Protein AF-A0A7S1ZDY9-F1 (afdb_monomer_lite)

Organism: NCBI:txid49249

Sequence (178 aa):
RVEGLMGGHSGLNIHEGRANAVRLCAAATQRALEASKQSNIGDDANAAVLISISGGDKHNAIPREASAILSVTSSGAKNIIEESVQASAAAALEEFGLLEQNLSIQVKDAEASNNNVKPLDNTSTERLLSVLLALTHGPIKYSHALPNLVETSNNLASVSAPADSTSATILCSSRSSI

Secondary structure (DSSP, 8-state):
-EE----EETTTSGGGT---HHHHHHHHHHHHHHHHHHTT-SS-TTSEEEEEEEEE--TTEE---EEEEEEES-HHHHHHHHHHHHHHHHHHHHHHTTT-TT-EE---PPP---TTPPPPPHHHHHHHHHHHHHS--EEEEE-SSSTT-EEEEEEEEEEEE-TT-S--EEEEEEEE--

Structure (mmCIF, N/CA/C/O backbone):
data_AF-A0A7S1ZDY9-F1
#
_entry.id   AF-A0A7S1ZDY9-F1
#
loop_
_atom_site.group_PDB
_atom_site.id
_atom_site.type_symbol
_atom_site.label_atom_id
_atom_site.label_alt_id
_atom_site.label_comp_id
_atom_site.label_asym_id
_atom_site.label_entity_id
_atom_site.label_seq_id
_atom_site.pdbx_PDB_ins_code
_atom_site.Cartn_x
_atom_site.Cartn_y
_atom_site.Cartn_z
_atom_site.occupancy
_atom_site.B_iso_or_equiv
_atom_site.auth_seq_id
_atom_site.auth_comp_id
_atom_site.auth_asym_id
_atom_site.auth_atom_id
_atom_site.pdbx_PDB_model_num
ATOM 1 N N . ARG A 1 1 ? -6.268 -5.556 4.646 1.00 95.81 1 ARG A N 1
ATOM 2 C CA . ARG A 1 1 ? -5.125 -6.412 4.242 1.00 95.81 1 ARG A CA 1
ATOM 3 C C . ARG A 1 1 ? -5.018 -6.404 2.723 1.00 95.81 1 ARG A C 1
ATOM 5 O O . ARG A 1 1 ? -6.053 -6.469 2.072 1.00 95.81 1 ARG A O 1
ATOM 12 N N . VAL A 1 2 ? -3.802 -6.289 2.194 1.00 98.62 2 VAL A N 1
ATOM 13 C CA . VAL A 1 2 ? -3.444 -6.447 0.777 1.00 98.62 2 VAL A CA 1
ATOM 14 C C . VAL A 1 2 ? -2.645 -7.737 0.648 1.00 98.62 2 VAL A C 1
ATOM 16 O O . VAL A 1 2 ? -1.692 -7.935 1.403 1.00 98.62 2 VAL A O 1
ATOM 19 N N . GLU A 1 3 ? -3.027 -8.613 -0.273 1.00 98.12 3 GLU A N 1
ATOM 20 C CA . GLU A 1 3 ? -2.377 -9.907 -0.481 1.00 98.12 3 GLU A CA 1
ATOM 21 C C . GLU A 1 3 ? -2.472 -10.379 -1.937 1.00 98.12 3 GLU A C 1
ATOM 23 O O . GLU A 1 3 ? -3.172 -9.782 -2.755 1.00 98.12 3 GLU A O 1
ATOM 28 N N . GLY A 1 4 ? -1.734 -11.443 -2.260 1.00 97.69 4 GLY A N 1
ATOM 29 C CA . GLY A 1 4 ? -1.794 -12.096 -3.571 1.00 97.69 4 GLY A CA 1
ATOM 30 C C . GLY A 1 4 ? -0.993 -11.418 -4.687 1.00 97.69 4 GLY A C 1
ATOM 31 O O . GLY A 1 4 ? -0.993 -11.915 -5.810 1.00 97.69 4 GLY A O 1
ATOM 32 N N . LEU A 1 5 ? -0.242 -10.354 -4.391 1.00 98.38 5 LEU A N 1
ATOM 33 C CA . LEU A 1 5 ? 0.661 -9.752 -5.372 1.00 98.38 5 LEU A CA 1
ATOM 34 C C . LEU A 1 5 ? 1.814 -10.699 -5.750 1.00 98.38 5 LEU A C 1
ATOM 36 O O . LEU A 1 5 ? 2.306 -11.504 -4.940 1.00 98.38 5 LEU A O 1
ATOM 40 N N . MET A 1 6 ? 2.297 -10.558 -6.982 1.00 97.81 6 MET A N 1
ATOM 41 C CA . MET A 1 6 ? 3.403 -11.331 -7.547 1.00 97.81 6 MET A CA 1
ATOM 42 C C . MET A 1 6 ? 4.715 -11.108 -6.784 1.00 97.81 6 MET A C 1
ATOM 44 O O . MET A 1 6 ? 5.492 -12.047 -6.585 1.00 97.81 6 MET A O 1
ATOM 48 N N . GLY A 1 7 ? 4.975 -9.874 -6.340 1.00 97.12 7 GLY A N 1
ATOM 49 C CA . GLY A 1 7 ? 6.241 -9.483 -5.714 1.00 97.12 7 GLY A CA 1
ATOM 50 C C . GLY A 1 7 ? 7.401 -9.598 -6.689 1.00 97.12 7 GLY A C 1
ATOM 51 O O . GLY A 1 7 ? 7.256 -9.257 -7.851 1.00 97.12 7 GLY A O 1
ATOM 52 N N . GLY A 1 8 ? 8.556 -10.096 -6.253 1.00 96.94 8 GLY A N 1
ATOM 53 C CA . GLY A 1 8 ? 9.711 -10.349 -7.127 1.00 96.94 8 GLY A CA 1
ATOM 54 C C . GLY A 1 8 ? 10.999 -9.724 -6.612 1.00 96.94 8 GLY A C 1
ATOM 55 O O . GLY A 1 8 ? 11.019 -9.087 -5.561 1.00 96.94 8 GLY A O 1
ATOM 56 N N . HIS A 1 9 ? 12.092 -9.920 -7.345 1.00 96.50 9 HIS A N 1
ATOM 57 C CA . HIS A 1 9 ? 13.385 -9.340 -7.009 1.00 96.50 9 HIS A CA 1
ATOM 58 C C . HIS A 1 9 ? 13.452 -7.887 -7.488 1.00 96.50 9 HIS A C 1
ATOM 60 O O . HIS A 1 9 ? 13.374 -7.617 -8.686 1.00 96.50 9 HIS A O 1
ATOM 66 N N . SER A 1 10 ? 13.681 -6.947 -6.572 1.00 93.06 10 SER A N 1
ATOM 67 C CA . SER A 1 10 ? 13.632 -5.504 -6.846 1.00 93.06 10 SER A CA 1
ATOM 68 C C . SER A 1 10 ? 14.723 -4.979 -7.784 1.00 93.06 10 SER A C 1
ATOM 70 O O . SER A 1 10 ? 14.673 -3.828 -8.187 1.00 93.06 10 SER A O 1
ATOM 72 N N . GLY A 1 11 ? 15.724 -5.787 -8.134 1.00 91.50 11 GLY A N 1
ATOM 73 C CA . GLY A 1 11 ? 16.670 -5.449 -9.202 1.00 91.50 11 GLY A CA 1
ATOM 74 C C . GLY A 1 11 ? 16.286 -6.009 -10.568 1.00 91.50 11 GLY A C 1
ATOM 75 O O . GLY A 1 11 ? 16.577 -5.391 -11.580 1.00 91.50 11 GLY A O 1
ATOM 76 N N . LEU A 1 12 ? 15.653 -7.187 -10.596 1.00 92.81 12 LEU A N 1
ATOM 77 C CA . LEU A 1 12 ? 15.377 -7.893 -11.851 1.00 92.81 12 LEU A CA 1
ATOM 78 C C . LEU A 1 12 ? 13.987 -7.550 -12.369 1.00 92.81 12 LEU A C 1
ATOM 80 O O . LEU A 1 12 ? 13.835 -7.323 -13.555 1.00 92.81 12 LEU A O 1
ATOM 84 N N . ASN A 1 13 ? 12.994 -7.460 -11.486 1.00 96.56 13 ASN A N 1
ATOM 85 C CA . ASN A 1 13 ? 11.584 -7.351 -11.857 1.00 96.56 13 ASN A CA 1
ATOM 86 C C . ASN A 1 13 ? 11.019 -5.928 -11.701 1.00 96.56 13 ASN A C 1
ATOM 88 O O . ASN A 1 13 ? 9.837 -5.711 -11.937 1.00 96.56 13 ASN A O 1
ATOM 92 N N . ILE A 1 14 ? 11.829 -4.942 -11.294 1.00 96.19 14 ILE A N 1
ATOM 93 C CA . ILE A 1 14 ? 11.338 -3.582 -10.991 1.00 96.19 14 ILE A CA 1
ATOM 94 C C . ILE A 1 14 ? 10.791 -2.846 -12.217 1.00 96.19 14 ILE A C 1
ATOM 96 O O . ILE A 1 14 ? 9.955 -1.963 -12.081 1.00 96.19 14 ILE A O 1
ATOM 100 N N . HIS A 1 15 ? 11.247 -3.221 -13.410 1.00 95.62 15 HIS A N 1
ATOM 101 C CA . HIS A 1 15 ? 10.801 -2.655 -14.680 1.00 95.62 15 HIS A CA 1
ATOM 102 C C . HIS A 1 15 ? 9.451 -3.212 -15.154 1.00 95.62 15 HIS A C 1
ATOM 104 O O . HIS A 1 15 ? 8.866 -2.669 -16.081 1.00 95.62 15 HIS A O 1
ATOM 110 N N . GLU A 1 16 ? 8.946 -4.279 -14.529 1.00 96.38 16 GLU A N 1
ATOM 111 C CA . GLU A 1 16 ? 7.759 -5.004 -14.997 1.00 96.38 16 GLU A CA 1
ATOM 112 C C . GLU A 1 16 ? 6.433 -4.344 -14.590 1.00 96.38 16 GLU A C 1
ATOM 114 O O . GLU A 1 16 ? 5.373 -4.859 -14.921 1.00 96.38 16 GLU A O 1
ATOM 119 N N . GLY A 1 17 ? 6.471 -3.228 -13.853 1.00 94.38 17 GLY A N 1
ATOM 120 C CA . GLY A 1 17 ? 5.256 -2.515 -13.438 1.00 94.38 17 GLY A CA 1
ATOM 121 C C . GLY A 1 17 ? 4.412 -3.265 -12.401 1.00 94.38 17 GLY A C 1
ATOM 122 O O . GLY A 1 17 ? 3.223 -2.989 -12.271 1.00 94.38 17 GLY A O 1
ATOM 123 N N . ARG A 1 18 ? 5.015 -4.210 -11.666 1.00 97.44 18 ARG A N 1
ATOM 124 C CA . ARG A 1 18 ? 4.354 -4.948 -10.579 1.00 97.44 18 ARG A CA 1
ATOM 125 C C . ARG A 1 18 ? 3.905 -4.001 -9.469 1.00 97.44 18 A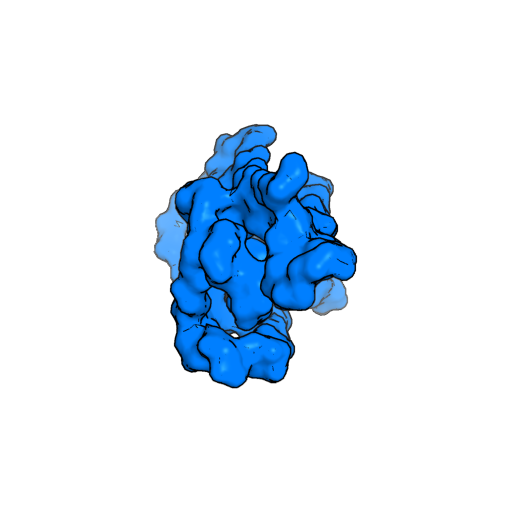RG A C 1
ATOM 127 O O . ARG A 1 18 ? 4.593 -3.025 -9.157 1.00 97.44 18 ARG A O 1
ATOM 134 N N . ALA A 1 19 ? 2.773 -4.308 -8.849 1.00 98.06 19 ALA A N 1
ATOM 135 C CA . ALA A 1 19 ? 2.242 -3.494 -7.771 1.00 98.06 19 ALA A CA 1
ATOM 136 C C . ALA A 1 19 ? 3.050 -3.679 -6.476 1.00 98.06 19 ALA A C 1
ATOM 138 O O . ALA A 1 19 ? 3.749 -4.672 -6.263 1.00 98.06 19 ALA A O 1
ATOM 139 N N . ASN A 1 20 ? 2.920 -2.712 -5.569 1.00 98.56 20 ASN A N 1
ATOM 140 C CA . ASN A 1 20 ? 3.604 -2.716 -4.281 1.00 98.56 20 ASN A CA 1
ATOM 141 C C . ASN A 1 20 ? 2.587 -2.791 -3.137 1.00 98.56 20 ASN A C 1
ATOM 143 O O . ASN A 1 20 ? 1.817 -1.848 -2.933 1.00 98.56 20 ASN A O 1
ATOM 147 N N . ALA A 1 21 ? 2.618 -3.879 -2.356 1.00 98.62 21 ALA A N 1
ATOM 148 C CA . ALA A 1 21 ? 1.646 -4.094 -1.283 1.00 98.62 21 ALA A CA 1
ATOM 149 C C . ALA A 1 21 ? 1.646 -2.971 -0.240 1.00 98.62 21 ALA A C 1
ATOM 151 O O . ALA A 1 21 ? 0.581 -2.572 0.226 1.00 98.62 21 ALA A O 1
ATOM 152 N N . VAL A 1 22 ? 2.823 -2.442 0.114 1.00 98.69 22 VAL A N 1
ATOM 153 C CA . VAL A 1 22 ? 2.951 -1.379 1.120 1.00 98.69 22 VAL A CA 1
ATOM 154 C C . VAL A 1 22 ? 2.263 -0.105 0.637 1.00 98.69 22 VAL A C 1
ATOM 156 O O . VAL A 1 22 ? 1.478 0.476 1.386 1.00 98.69 22 VAL A O 1
ATOM 159 N N . ARG A 1 23 ? 2.485 0.301 -0.623 1.00 98.44 23 ARG A N 1
ATOM 160 C CA . ARG A 1 23 ? 1.832 1.494 -1.193 1.00 98.44 23 ARG A CA 1
ATOM 161 C C . ARG A 1 23 ? 0.320 1.319 -1.306 1.00 98.44 23 ARG A C 1
ATOM 163 O O . ARG A 1 23 ? -0.413 2.208 -0.882 1.00 98.44 23 ARG A O 1
ATOM 170 N N . LEU A 1 24 ? -0.146 0.176 -1.818 1.00 98.62 24 LEU A N 1
ATOM 171 C CA . LEU A 1 24 ? -1.583 -0.109 -1.924 1.00 98.62 24 LEU A CA 1
ATOM 172 C C . LEU A 1 24 ? -2.259 -0.126 -0.547 1.00 98.62 24 LEU A C 1
ATOM 174 O O . LEU A 1 24 ? -3.335 0.445 -0.379 1.00 98.62 24 LEU A O 1
ATOM 178 N N . CYS A 1 25 ? -1.612 -0.726 0.457 1.00 98.75 25 CYS A N 1
ATOM 179 C CA . CYS A 1 25 ? -2.142 -0.777 1.815 1.00 98.75 25 CYS A CA 1
ATOM 180 C C . CYS A 1 25 ? -2.185 0.614 2.452 1.00 98.75 25 CYS A C 1
ATOM 182 O O . CYS A 1 25 ? -3.201 0.968 3.047 1.00 98.75 25 CYS A O 1
ATOM 184 N N . ALA A 1 26 ? -1.130 1.421 2.302 1.00 98.62 26 ALA A N 1
ATOM 185 C CA . ALA A 1 26 ? -1.109 2.796 2.797 1.00 98.62 26 ALA A CA 1
ATOM 186 C C . ALA A 1 26 ? -2.209 3.650 2.143 1.00 98.62 26 ALA A C 1
ATOM 188 O O . ALA A 1 26 ? -2.931 4.351 2.848 1.00 98.62 26 ALA A O 1
ATOM 189 N N . ALA A 1 27 ? -2.398 3.528 0.825 1.00 98.50 27 ALA A N 1
ATOM 190 C CA . ALA A 1 27 ? -3.414 4.272 0.081 1.00 98.50 27 ALA A CA 1
ATOM 191 C C . ALA A 1 27 ? -4.838 3.886 0.506 1.00 98.50 27 ALA A C 1
ATOM 193 O O . ALA A 1 27 ? -5.659 4.757 0.784 1.00 98.50 27 ALA A O 1
ATOM 194 N N . ALA A 1 28 ? -5.129 2.584 0.600 1.00 98.56 28 ALA A N 1
ATOM 195 C CA . ALA A 1 28 ? -6.430 2.101 1.061 1.00 98.56 28 ALA A CA 1
ATOM 196 C C . ALA A 1 28 ? -6.710 2.518 2.516 1.00 98.56 28 ALA A C 1
ATOM 198 O O . ALA A 1 28 ? -7.827 2.915 2.838 1.00 98.56 28 ALA A O 1
ATOM 199 N N . THR A 1 29 ? -5.688 2.482 3.379 1.00 98.31 29 THR A N 1
ATOM 200 C CA . THR A 1 29 ? -5.797 2.901 4.787 1.00 98.31 29 THR A CA 1
ATOM 201 C C . THR A 1 29 ? -6.075 4.396 4.903 1.00 98.31 29 THR A C 1
ATOM 203 O O . THR A 1 29 ? -6.973 4.786 5.643 1.00 98.31 29 THR A O 1
ATOM 206 N N . GLN A 1 30 ? -5.349 5.232 4.154 1.00 98.06 30 GLN A N 1
ATOM 207 C CA . GLN A 1 30 ? -5.571 6.676 4.149 1.00 98.06 30 GLN A CA 1
ATOM 208 C C . GLN A 1 30 ? -7.004 7.011 3.725 1.00 98.06 30 GLN A C 1
ATOM 210 O O . GLN A 1 30 ? -7.702 7.703 4.463 1.00 98.06 30 GLN A O 1
ATOM 215 N N . ARG A 1 31 ? -7.472 6.457 2.597 1.00 97.50 31 ARG A N 1
ATOM 216 C CA . ARG A 1 31 ? -8.838 6.696 2.103 1.00 97.50 31 ARG A CA 1
ATOM 217 C C . ARG A 1 31 ? -9.904 6.232 3.091 1.00 97.50 31 ARG A C 1
ATOM 219 O O . ARG A 1 31 ? -10.870 6.950 3.312 1.00 97.50 31 ARG A O 1
ATOM 226 N N . ALA A 1 32 ? -9.711 5.075 3.726 1.00 96.25 32 ALA A N 1
ATOM 227 C CA . ALA A 1 32 ? -10.646 4.564 4.726 1.00 96.25 32 ALA A CA 1
ATOM 228 C C . ALA A 1 32 ? -10.753 5.484 5.955 1.00 96.25 32 ALA A C 1
ATOM 230 O O . ALA A 1 32 ? -11.857 5.756 6.427 1.00 96.25 32 ALA A O 1
ATOM 231 N N . LEU A 1 33 ? -9.623 5.999 6.453 1.00 94.69 33 LEU A N 1
ATOM 232 C CA . LEU A 1 33 ? -9.611 6.948 7.570 1.00 94.69 33 LEU A CA 1
ATOM 233 C C . LEU A 1 33 ? -10.237 8.293 7.180 1.00 94.69 33 LEU A C 1
ATOM 235 O O . LEU A 1 33 ? -10.989 8.867 7.964 1.00 94.69 33 LEU A O 1
ATOM 239 N N . GLU A 1 34 ? -9.967 8.790 5.973 1.00 93.88 34 GLU A N 1
ATOM 240 C CA . GLU A 1 34 ? -10.577 10.019 5.450 1.00 93.88 34 GLU A CA 1
ATOM 241 C C . GLU A 1 34 ? -12.095 9.878 5.281 1.00 93.88 34 GLU A C 1
ATOM 243 O O . GLU A 1 34 ? -12.838 10.745 5.741 1.00 93.88 34 GLU A O 1
ATOM 248 N N . ALA A 1 35 ? -12.567 8.768 4.707 1.00 93.00 35 ALA A N 1
ATOM 249 C CA . ALA A 1 35 ? -13.991 8.476 4.557 1.00 93.00 35 ALA A CA 1
ATOM 250 C C . ALA A 1 35 ? -14.694 8.384 5.920 1.00 93.00 35 ALA A C 1
ATOM 252 O O . ALA A 1 35 ? -15.751 8.986 6.122 1.00 93.00 35 ALA A O 1
ATOM 253 N N . SER A 1 36 ? -14.073 7.704 6.892 1.00 90.62 36 SER A N 1
ATOM 254 C CA . SER A 1 36 ? -14.594 7.638 8.260 1.00 90.62 36 SER A CA 1
ATOM 255 C C . SER A 1 36 ? -14.696 9.031 8.890 1.00 90.62 36 SER A C 1
ATOM 257 O O . SER A 1 36 ? -15.739 9.347 9.461 1.00 90.62 36 SER A O 1
ATOM 259 N N . LYS A 1 37 ? -13.666 9.881 8.755 1.00 88.31 37 LYS A N 1
ATOM 260 C CA . LYS A 1 37 ? -13.668 11.261 9.2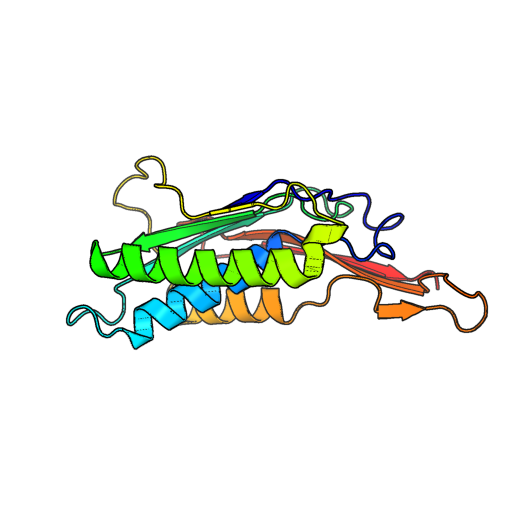77 1.00 88.31 37 LYS A CA 1
ATOM 261 C C . LYS A 1 37 ? -14.767 12.125 8.644 1.00 88.31 37 LYS A C 1
ATOM 263 O O . LYS A 1 37 ? -15.407 12.898 9.344 1.00 88.31 37 LYS A O 1
ATOM 268 N N . GLN A 1 38 ? -15.000 12.001 7.336 1.00 86.12 38 GLN A N 1
ATOM 269 C CA . GLN A 1 38 ? -15.993 12.809 6.608 1.00 86.12 38 GLN A CA 1
ATOM 270 C C . GLN A 1 38 ? -17.443 12.432 6.926 1.00 86.12 38 GLN A C 1
ATOM 272 O O . GLN A 1 38 ? -18.343 13.257 6.782 1.00 86.12 38 GLN A O 1
ATOM 277 N N . SER A 1 39 ? -17.676 11.190 7.346 1.00 80.38 39 SER A N 1
ATOM 278 C CA . SER A 1 39 ? -19.022 10.663 7.565 1.00 80.38 39 SER A CA 1
ATOM 279 C C . SER A 1 39 ? -19.755 11.233 8.785 1.00 80.38 39 SER A C 1
ATOM 281 O O . SER A 1 39 ? -20.970 11.072 8.875 1.00 80.38 39 SER A O 1
ATOM 283 N N . ASN A 1 40 ? -19.044 11.888 9.716 1.00 68.38 40 ASN A N 1
ATOM 284 C CA . ASN A 1 40 ? -19.588 12.408 10.981 1.00 68.38 40 ASN A CA 1
ATOM 285 C C . ASN A 1 40 ? -20.458 11.386 11.753 1.00 68.38 40 ASN A C 1
ATOM 287 O O . ASN A 1 40 ? -21.416 11.764 12.431 1.00 68.38 40 ASN A O 1
ATOM 291 N N . ILE A 1 41 ? -20.178 10.081 11.627 1.00 65.38 41 ILE A N 1
ATOM 29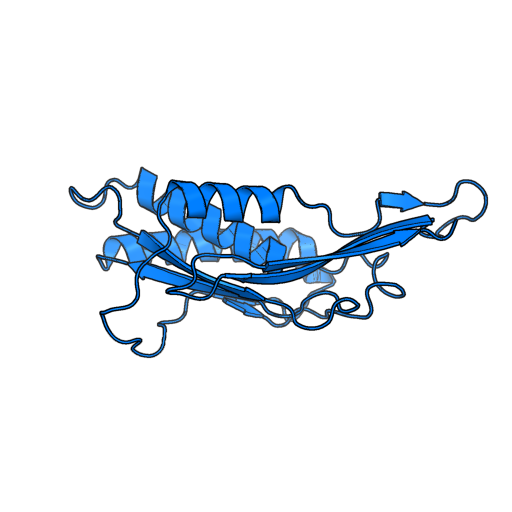2 C CA . ILE A 1 41 ? -20.922 9.047 12.356 1.00 65.38 41 ILE A CA 1
ATOM 293 C C . ILE A 1 41 ? -20.471 9.044 13.821 1.00 65.38 41 ILE A C 1
ATOM 295 O O . ILE A 1 41 ? -19.434 8.483 14.168 1.00 65.38 41 ILE A O 1
ATOM 299 N N . GLY A 1 42 ? -21.307 9.647 14.668 1.00 54.00 42 GLY A N 1
ATOM 300 C CA . GLY A 1 42 ? -21.078 9.823 16.103 1.00 54.00 42 GLY A CA 1
ATOM 301 C C . GLY A 1 42 ? -20.330 11.119 16.426 1.00 54.00 42 GLY A C 1
ATOM 302 O O . GLY A 1 42 ? -19.628 11.670 15.585 1.00 54.00 42 GLY A O 1
ATOM 303 N N . ASP A 1 43 ? -20.448 11.592 17.668 1.00 55.34 43 ASP A N 1
ATOM 304 C CA . ASP A 1 43 ? -19.731 12.776 18.183 1.00 55.34 43 ASP A CA 1
ATOM 305 C C . ASP A 1 43 ? -18.199 12.575 18.282 1.00 55.34 43 ASP A C 1
ATOM 307 O O . ASP A 1 43 ? -17.481 13.413 18.830 1.00 55.34 43 ASP A O 1
ATOM 311 N N . ASP A 1 44 ? -17.680 11.449 17.785 1.00 61.12 44 ASP A N 1
ATOM 312 C CA . ASP A 1 44 ? -16.297 11.029 17.942 1.00 61.12 44 ASP A CA 1
ATOM 313 C C . ASP A 1 44 ? -15.518 11.230 16.637 1.00 61.12 44 ASP A C 1
ATOM 315 O O . ASP A 1 44 ? -15.584 10.430 15.701 1.00 61.12 44 ASP A O 1
ATOM 319 N N . ALA A 1 45 ? -14.719 12.298 16.594 1.00 61.81 45 ALA A N 1
ATOM 320 C CA . ALA A 1 45 ? -13.787 12.587 15.503 1.00 61.81 45 ALA A CA 1
ATOM 321 C C . ALA A 1 45 ? -12.755 11.460 15.252 1.00 61.81 45 ALA A C 1
ATOM 323 O O . ALA A 1 45 ? -12.010 11.520 14.272 1.00 61.81 45 ALA A O 1
ATOM 324 N N . ASN A 1 46 ? -12.707 10.439 16.117 1.00 72.50 46 ASN A N 1
ATOM 325 C CA . ASN A 1 46 ? -11.813 9.287 16.047 1.00 72.50 46 ASN A CA 1
ATOM 326 C C . ASN A 1 46 ? -12.571 7.955 15.893 1.00 72.50 46 ASN A C 1
ATOM 328 O O . ASN A 1 46 ? -12.132 6.929 16.411 1.00 72.50 46 ASN A O 1
ATOM 332 N N . ALA A 1 47 ? -13.686 7.947 15.152 1.00 86.44 47 ALA A N 1
ATOM 333 C CA . ALA A 1 47 ? -14.465 6.733 14.884 1.00 86.44 47 ALA A CA 1
ATOM 334 C C . ALA A 1 47 ? -13.650 5.570 14.274 1.00 86.44 47 ALA A C 1
ATOM 336 O O . ALA A 1 47 ? -14.035 4.405 14.413 1.00 86.44 47 ALA A O 1
ATOM 337 N N . ALA A 1 48 ? -12.512 5.879 13.643 1.00 90.88 48 ALA A N 1
ATOM 338 C CA . ALA A 1 48 ? -11.498 4.913 13.255 1.00 90.88 48 ALA A CA 1
ATOM 339 C C . ALA A 1 48 ? -10.082 5.465 13.467 1.00 90.88 48 ALA A C 1
ATOM 341 O O . ALA A 1 48 ? -9.790 6.602 13.090 1.00 90.88 48 ALA A O 1
ATOM 342 N N . VAL A 1 49 ? -9.188 4.648 14.027 1.00 92.69 49 VAL A N 1
ATOM 343 C CA . VAL A 1 49 ? -7.787 5.018 14.296 1.00 92.69 49 VAL A CA 1
ATOM 344 C C . VAL A 1 49 ? -6.824 3.907 13.894 1.00 92.69 49 VAL A C 1
ATOM 346 O O . VAL A 1 49 ? -7.137 2.721 14.017 1.00 92.69 49 VAL A O 1
ATOM 349 N N . LEU A 1 50 ? -5.635 4.286 13.419 1.00 94.50 50 LEU A N 1
ATOM 350 C CA . LEU A 1 50 ? -4.592 3.341 13.022 1.00 94.50 50 LEU A CA 1
ATOM 351 C C . LEU A 1 50 ? -3.893 2.762 14.257 1.00 94.50 50 LEU A C 1
ATOM 353 O O . LEU A 1 50 ? -3.312 3.491 15.055 1.00 94.50 50 LEU A O 1
ATOM 357 N N . ILE A 1 51 ? -3.919 1.439 14.388 1.00 94.19 51 ILE A N 1
ATOM 358 C CA . ILE A 1 51 ? -3.219 0.697 15.443 1.00 94.19 51 ILE A CA 1
ATOM 359 C C . ILE A 1 51 ? -1.814 0.309 14.991 1.00 94.19 51 ILE A C 1
ATOM 361 O O . ILE A 1 51 ? -0.851 0.456 15.736 1.00 94.19 51 ILE A O 1
ATOM 365 N N . SER A 1 52 ? -1.692 -0.208 13.771 1.00 95.25 52 SER A N 1
ATOM 366 C CA . SER A 1 52 ? -0.410 -0.628 13.214 1.00 95.25 52 SER A CA 1
ATOM 367 C C . SER A 1 52 ? -0.477 -0.736 11.698 1.00 95.25 52 SER A C 1
ATOM 369 O O . SER A 1 52 ? -1.551 -0.912 11.120 1.00 95.25 52 SER A O 1
ATOM 371 N N . ILE A 1 53 ? 0.682 -0.657 11.049 1.00 97.44 53 ILE A N 1
ATOM 372 C CA . ILE A 1 53 ? 0.839 -1.003 9.636 1.00 97.44 53 ILE A CA 1
ATOM 373 C C . ILE A 1 53 ? 2.148 -1.759 9.436 1.00 97.44 53 ILE A C 1
ATOM 375 O O . ILE A 1 53 ? 3.204 -1.372 9.939 1.00 97.44 53 ILE A O 1
ATOM 379 N N . SER A 1 54 ? 2.078 -2.860 8.704 1.00 97.56 54 SER A N 1
ATOM 380 C CA . SER A 1 54 ? 3.224 -3.698 8.380 1.00 97.56 54 SER A CA 1
ATOM 381 C C . SER A 1 54 ? 3.091 -4.257 6.972 1.00 97.56 54 SER A C 1
ATOM 383 O O . SER A 1 54 ? 1.990 -4.431 6.451 1.00 97.56 54 SER A O 1
ATOM 385 N N . GLY A 1 55 ? 4.211 -4.529 6.320 1.00 97.88 55 GLY A N 1
ATOM 386 C CA . GLY A 1 55 ? 4.203 -5.139 4.998 1.00 97.88 55 GLY A CA 1
ATOM 387 C C . GLY A 1 55 ? 5.598 -5.255 4.427 1.00 97.88 55 GLY A C 1
ATOM 388 O O . GLY A 1 55 ? 6.473 -4.458 4.761 1.00 97.88 55 GLY A O 1
ATOM 389 N N . GLY A 1 56 ? 5.792 -6.243 3.560 1.00 96.12 56 GLY A N 1
ATOM 390 C CA . GLY A 1 56 ? 7.122 -6.614 3.086 1.00 96.12 56 GLY A CA 1
ATOM 391 C C . GLY A 1 56 ? 8.003 -7.257 4.160 1.00 96.12 56 GLY A C 1
ATOM 392 O O . GLY A 1 56 ? 7.601 -7.433 5.306 1.00 96.12 56 GLY A O 1
ATOM 393 N N . ASP A 1 57 ? 9.212 -7.641 3.759 1.00 86.00 57 ASP A N 1
ATOM 394 C CA . ASP A 1 57 ? 10.171 -8.339 4.627 1.00 86.00 57 ASP A CA 1
ATOM 395 C C . ASP A 1 57 ? 11.601 -8.006 4.179 1.00 86.00 57 ASP A C 1
ATOM 397 O O . ASP A 1 57 ? 12.305 -7.200 4.789 1.00 86.00 57 ASP A O 1
ATOM 401 N N . LYS A 1 58 ? 12.005 -8.545 3.024 1.00 88.25 58 LYS A N 1
ATOM 402 C CA . LYS A 1 58 ? 13.377 -8.436 2.518 1.00 88.25 58 LYS A CA 1
ATOM 403 C C . LYS A 1 58 ? 13.615 -7.131 1.763 1.00 88.25 58 LYS A C 1
ATOM 405 O O . LYS A 1 58 ? 12.854 -6.780 0.867 1.00 88.25 58 LYS A O 1
ATOM 410 N N . HIS A 1 59 ? 14.759 -6.495 2.023 1.00 89.62 59 HIS A N 1
ATOM 411 C CA . HIS A 1 59 ? 15.194 -5.253 1.365 1.00 89.62 59 HIS A CA 1
ATOM 412 C C . HIS A 1 59 ? 15.159 -5.305 -0.179 1.00 89.62 59 HIS A C 1
ATOM 414 O O . HIS A 1 59 ? 14.875 -4.306 -0.839 1.00 89.62 59 HIS A O 1
ATOM 420 N N . ASN A 1 60 ? 15.439 -6.470 -0.769 1.00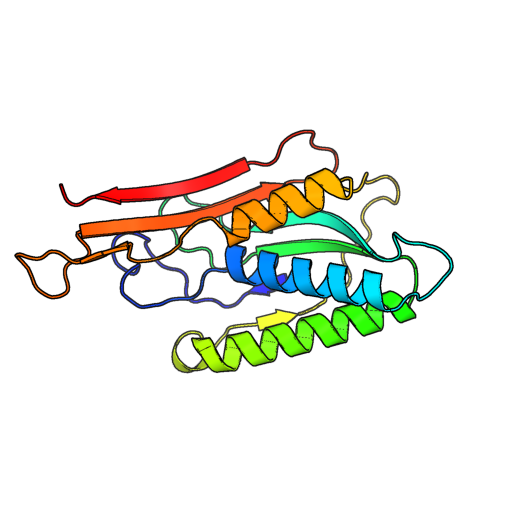 91.06 60 ASN A N 1
ATOM 421 C CA . ASN A 1 60 ? 15.510 -6.680 -2.214 1.00 91.06 60 ASN A CA 1
ATOM 422 C C . ASN A 1 60 ? 14.270 -7.368 -2.809 1.00 91.06 60 ASN A C 1
ATOM 424 O O . ASN A 1 60 ? 14.325 -7.831 -3.950 1.00 91.06 60 ASN A O 1
ATOM 428 N N . ALA A 1 61 ? 13.176 -7.465 -2.055 1.00 96.88 61 ALA A N 1
ATOM 429 C CA . ALA A 1 61 ? 11.917 -8.010 -2.540 1.00 96.88 61 ALA A CA 1
ATOM 430 C C . ALA A 1 61 ? 10.894 -6.889 -2.757 1.00 96.88 61 ALA A C 1
ATOM 432 O O . ALA A 1 61 ? 10.760 -5.989 -1.928 1.00 96.88 61 ALA A O 1
ATOM 433 N N . ILE A 1 62 ? 10.160 -6.957 -3.866 1.00 98.25 62 ILE A N 1
ATOM 434 C CA . ILE A 1 62 ? 8.936 -6.173 -4.048 1.00 98.25 62 ILE A CA 1
ATOM 435 C C . ILE A 1 62 ? 7.872 -6.802 -3.130 1.00 98.25 62 ILE A C 1
ATOM 437 O O . ILE A 1 62 ? 7.652 -8.019 -3.215 1.00 98.25 62 ILE A O 1
ATOM 441 N N . PRO A 1 63 ? 7.257 -6.034 -2.215 1.00 98.31 63 PRO A N 1
ATOM 442 C CA . PRO A 1 63 ? 6.399 -6.582 -1.175 1.00 98.31 63 PRO A CA 1
ATOM 443 C C . PRO A 1 63 ? 5.097 -7.137 -1.753 1.00 98.31 63 PRO A C 1
ATOM 445 O O . PRO A 1 63 ? 4.391 -6.461 -2.501 1.00 98.31 63 PRO A O 1
ATOM 448 N N . ARG A 1 64 ? 4.784 -8.375 -1.355 1.00 98.31 64 ARG A N 1
ATOM 449 C CA . ARG A 1 64 ? 3.613 -9.136 -1.821 1.00 98.31 64 ARG A CA 1
ATOM 450 C C . ARG A 1 64 ? 2.370 -8.948 -0.965 1.00 98.31 64 ARG A C 1
ATOM 452 O O . ARG A 1 64 ? 1.247 -9.095 -1.437 1.00 98.31 64 ARG A O 1
ATOM 459 N N . GLU A 1 65 ? 2.595 -8.666 0.309 1.00 98.50 65 GLU A N 1
ATOM 460 C CA . GLU A 1 65 ? 1.559 -8.567 1.322 1.00 98.50 65 GLU A CA 1
ATOM 461 C C . GLU A 1 65 ? 1.839 -7.379 2.236 1.00 98.50 65 GLU A C 1
ATOM 463 O O . GLU A 1 65 ? 2.997 -7.034 2.508 1.00 98.50 65 GLU A O 1
ATOM 468 N N . ALA A 1 66 ? 0.758 -6.761 2.698 1.00 98.44 66 ALA A N 1
ATOM 469 C CA . ALA A 1 66 ? 0.769 -5.713 3.702 1.00 98.44 66 ALA A CA 1
ATOM 470 C C . ALA A 1 66 ? -0.573 -5.678 4.445 1.00 98.44 66 ALA A C 1
ATOM 472 O O . ALA A 1 66 ? -1.628 -6.038 3.915 1.00 98.44 66 ALA A O 1
ATOM 473 N N . SER A 1 67 ? -0.557 -5.223 5.686 1.00 97.81 67 SER A N 1
ATOM 474 C CA . SER A 1 67 ? -1.736 -5.091 6.530 1.00 97.81 67 SER A CA 1
ATOM 475 C C . SER A 1 67 ? -1.658 -3.830 7.370 1.00 97.81 67 SER A C 1
ATOM 477 O O . SER A 1 67 ? -0.616 -3.530 7.945 1.00 97.81 67 SER A O 1
ATOM 479 N N . ALA A 1 68 ? -2.789 -3.145 7.486 1.00 97.25 68 ALA A N 1
ATOM 480 C CA . ALA A 1 68 ? -3.032 -2.143 8.507 1.00 97.25 68 ALA A CA 1
ATOM 481 C C . ALA A 1 68 ? -4.128 -2.659 9.444 1.00 97.25 68 ALA A C 1
ATOM 483 O O . ALA A 1 68 ? -5.091 -3.276 8.976 1.00 97.25 68 ALA A O 1
ATOM 484 N N . ILE A 1 69 ? -3.964 -2.424 10.743 1.00 95.38 69 ILE A N 1
ATOM 485 C CA . ILE A 1 69 ? -4.962 -2.724 11.771 1.00 95.38 69 ILE A CA 1
ATOM 486 C C . ILE A 1 69 ? -5.586 -1.404 12.199 1.00 95.38 69 ILE A C 1
ATOM 488 O O . ILE A 1 69 ? -4.869 -0.468 12.551 1.00 95.38 69 ILE A O 1
ATOM 492 N N . LEU A 1 70 ? -6.914 -1.339 12.175 1.00 93.69 70 LEU A N 1
ATOM 493 C CA . LEU A 1 70 ? -7.683 -0.183 12.619 1.00 93.69 70 LEU A CA 1
ATOM 494 C C . LEU A 1 70 ? -8.510 -0.565 13.846 1.00 93.69 70 LEU A C 1
ATOM 496 O O . LEU A 1 70 ? -9.102 -1.643 13.872 1.00 93.69 70 LEU A O 1
ATOM 500 N N . SER A 1 71 ? -8.574 0.325 14.832 1.00 91.50 71 SER A N 1
ATOM 501 C CA . SER A 1 71 ? -9.629 0.285 15.846 1.00 91.50 71 SER A CA 1
ATOM 502 C C . SER A 1 71 ? -10.807 1.100 15.335 1.00 91.50 71 SER A C 1
ATOM 504 O O . SER A 1 71 ? -10.602 2.175 14.770 1.00 91.50 71 SER A O 1
ATOM 506 N N . VAL A 1 72 ? -12.018 0.570 15.494 1.00 90.44 72 VAL A N 1
ATOM 507 C CA . VAL A 1 72 ? -13.252 1.139 14.944 1.00 90.44 72 VAL A CA 1
ATOM 508 C C . VAL A 1 72 ? -14.320 1.135 16.033 1.00 90.44 72 VAL A C 1
ATOM 510 O O . VAL A 1 72 ? -14.537 0.111 16.678 1.00 90.44 72 VAL A O 1
ATOM 513 N N . THR A 1 73 ? -14.982 2.270 16.258 1.00 88.00 73 THR A N 1
ATOM 514 C CA . THR A 1 73 ? -15.869 2.463 17.422 1.00 88.00 73 THR A CA 1
ATOM 515 C C . THR A 1 73 ? -17.322 2.051 17.181 1.00 88.00 73 THR A C 1
ATOM 517 O O . THR A 1 73 ? -18.075 1.865 18.137 1.00 88.00 73 THR A O 1
ATOM 520 N N . SER A 1 74 ? -17.745 1.895 15.921 1.00 86.25 74 SER A N 1
ATOM 521 C CA . SER A 1 74 ? -19.130 1.564 15.568 1.00 86.25 74 SER A CA 1
ATOM 522 C C . SER A 1 74 ? -19.243 0.708 14.305 1.00 86.25 74 SER A C 1
ATOM 524 O O . SER A 1 74 ? -18.368 0.716 13.437 1.00 86.25 74 SER A O 1
ATOM 526 N N . SER A 1 75 ? -20.368 0.001 14.165 1.00 87.44 75 SER A N 1
ATOM 527 C CA . SER A 1 75 ? -20.704 -0.729 12.935 1.00 87.44 75 SER A CA 1
ATOM 528 C C . SER A 1 75 ? -20.875 0.200 11.728 1.00 87.44 75 SER A C 1
ATOM 530 O O . SER A 1 75 ? -20.520 -0.180 10.618 1.00 87.44 75 SER A O 1
ATOM 532 N N . GLY A 1 76 ? -21.355 1.432 11.935 1.00 89.44 76 GLY A N 1
ATOM 533 C CA . GLY A 1 76 ? -21.462 2.436 10.873 1.00 89.44 76 GLY A CA 1
ATOM 534 C C . GLY A 1 76 ? -20.096 2.825 10.304 1.00 89.44 76 GLY A C 1
ATOM 535 O O . GLY A 1 76 ? -19.908 2.803 9.090 1.00 89.44 76 GLY A O 1
ATOM 536 N N . ALA A 1 77 ? -19.118 3.090 11.177 1.00 90.56 77 ALA A N 1
ATOM 537 C CA . ALA A 1 77 ? -17.744 3.357 10.757 1.00 90.56 77 ALA A CA 1
ATOM 538 C C . ALA A 1 77 ? -17.113 2.143 10.050 1.00 90.56 77 ALA A C 1
ATOM 540 O O . ALA A 1 77 ? -16.444 2.310 9.030 1.00 90.56 77 ALA A O 1
ATOM 541 N N . LYS A 1 78 ? -17.381 0.917 10.529 1.00 92.19 78 LYS A N 1
ATOM 542 C CA . LYS A 1 78 ? -16.927 -0.316 9.862 1.00 92.19 78 LYS A CA 1
ATOM 543 C C . LYS A 1 78 ? -17.465 -0.420 8.430 1.00 92.19 78 LYS A C 1
ATOM 545 O O . LYS A 1 78 ? -16.674 -0.660 7.523 1.00 92.19 78 LYS A O 1
ATOM 550 N N . ASN A 1 79 ? -18.757 -0.174 8.213 1.00 94.06 79 ASN A N 1
ATOM 551 C CA . ASN A 1 79 ? -19.363 -0.244 6.878 1.00 94.06 79 ASN A CA 1
ATOM 552 C C . ASN A 1 79 ? -18.728 0.760 5.900 1.00 94.06 79 ASN A C 1
ATOM 554 O O . ASN A 1 79 ? -18.393 0.396 4.778 1.00 94.06 79 ASN A O 1
ATOM 558 N N . ILE A 1 80 ? -18.482 2.001 6.334 1.00 94.25 80 ILE A N 1
ATOM 559 C CA . ILE A 1 80 ? -17.820 3.018 5.495 1.00 94.25 80 ILE A CA 1
ATOM 560 C C . ILE A 1 80 ? -16.397 2.601 5.126 1.00 94.25 80 ILE A C 1
ATOM 562 O O . ILE A 1 80 ? -15.957 2.786 3.990 1.00 94.25 80 ILE A O 1
ATOM 566 N N . ILE A 1 81 ? -15.659 2.043 6.088 1.00 95.25 81 ILE A N 1
ATOM 567 C CA . ILE A 1 81 ? -14.312 1.526 5.841 1.00 95.25 81 ILE A CA 1
ATOM 568 C C . ILE A 1 81 ? -14.370 0.400 4.808 1.00 95.25 81 ILE A C 1
ATOM 570 O O . ILE A 1 81 ? -13.566 0.396 3.878 1.00 95.25 81 ILE A O 1
ATOM 574 N N . GLU A 1 82 ? -15.314 -0.532 4.941 1.00 96.88 82 GLU A N 1
ATOM 575 C CA . GLU A 1 82 ? -15.507 -1.624 3.984 1.00 96.88 82 GLU A CA 1
ATOM 576 C C . GLU A 1 82 ? -15.814 -1.102 2.575 1.00 96.88 82 GLU A C 1
ATOM 578 O O . GLU A 1 82 ? -15.152 -1.523 1.626 1.00 96.88 82 GLU A O 1
ATOM 583 N N . GLU A 1 83 ? -16.719 -0.132 2.434 1.00 97.50 83 GLU A N 1
ATOM 584 C CA . GLU A 1 83 ? -17.037 0.511 1.152 1.00 97.50 83 GLU A CA 1
ATOM 585 C C . GLU A 1 83 ? -15.817 1.226 0.543 1.00 97.50 83 GLU A C 1
ATOM 587 O O . GLU A 1 83 ? -15.480 1.021 -0.627 1.00 97.50 83 GLU A O 1
ATOM 592 N N . SER A 1 84 ? -15.085 2.011 1.340 1.00 97.94 84 SER A N 1
ATOM 593 C CA . SER A 1 84 ? -13.865 2.704 0.897 1.00 97.94 84 SER A CA 1
ATOM 594 C C . SER A 1 84 ? -12.768 1.725 0.460 1.00 97.94 84 SER A C 1
ATOM 596 O O . SER A 1 84 ? -12.028 1.968 -0.504 1.00 97.94 84 SER A O 1
ATOM 598 N N . VAL A 1 85 ? -12.632 0.604 1.169 1.00 98.25 85 VAL A N 1
ATOM 599 C CA . VAL A 1 85 ? -11.663 -0.442 0.834 1.00 98.25 85 VAL A CA 1
ATOM 600 C C . VAL A 1 85 ? -12.084 -1.188 -0.431 1.00 98.25 85 VAL A C 1
ATOM 602 O O . VAL A 1 85 ? -11.224 -1.439 -1.274 1.00 98.25 85 VAL A O 1
ATOM 605 N N . GLN A 1 86 ? -13.375 -1.471 -0.627 1.00 98.50 86 GLN A N 1
ATOM 606 C CA . GLN A 1 86 ? -13.892 -2.052 -1.872 1.00 98.50 86 GLN A CA 1
ATOM 607 C C . GLN A 1 86 ? -13.639 -1.141 -3.078 1.00 98.50 86 GLN A C 1
ATOM 609 O O . GLN A 1 86 ? -13.168 -1.615 -4.111 1.00 98.50 86 GLN A O 1
ATOM 614 N N . ALA A 1 87 ? -13.863 0.169 -2.941 1.00 98.50 87 ALA A N 1
ATOM 615 C CA . ALA A 1 87 ? -13.549 1.133 -3.995 1.00 98.50 87 ALA A CA 1
ATOM 616 C C . ALA A 1 87 ? -12.041 1.163 -4.312 1.00 98.50 87 ALA A C 1
ATOM 618 O O . ALA A 1 87 ? -11.642 1.183 -5.476 1.00 98.50 87 ALA A O 1
ATOM 619 N N . SER A 1 88 ? -11.190 1.092 -3.281 1.00 98.44 88 SER A N 1
ATOM 620 C CA . SER A 1 88 ? -9.734 0.998 -3.458 1.00 98.44 88 SER A CA 1
ATOM 621 C C . SER A 1 88 ? -9.311 -0.311 -4.135 1.00 98.44 88 SER A C 1
ATOM 623 O O . SER A 1 88 ? -8.392 -0.301 -4.950 1.00 98.44 88 SER A O 1
ATOM 625 N N . ALA A 1 89 ? -9.978 -1.425 -3.822 1.00 98.50 89 ALA A N 1
ATOM 626 C CA . ALA A 1 89 ? -9.754 -2.715 -4.466 1.00 98.50 89 ALA A CA 1
ATOM 627 C C . ALA A 1 89 ? -10.118 -2.667 -5.955 1.00 98.50 89 ALA A C 1
ATOM 629 O O . ALA A 1 89 ? -9.327 -3.105 -6.785 1.00 98.50 89 ALA A O 1
ATOM 630 N N . ALA A 1 90 ? -11.274 -2.088 -6.294 1.00 98.56 90 ALA A N 1
ATOM 631 C CA . ALA A 1 90 ? -11.719 -1.933 -7.675 1.00 98.56 90 ALA A CA 1
ATOM 632 C C . ALA A 1 90 ? -10.737 -1.085 -8.497 1.00 98.56 90 ALA A C 1
ATOM 634 O O . ALA A 1 90 ? -10.307 -1.522 -9.560 1.00 98.56 90 ALA A O 1
ATOM 635 N N . ALA A 1 91 ? -10.308 0.067 -7.969 1.00 98.50 91 ALA A N 1
ATOM 636 C CA . ALA A 1 91 ? -9.326 0.923 -8.635 1.00 98.50 91 ALA A CA 1
ATOM 637 C C . ALA A 1 91 ? -7.972 0.216 -8.833 1.00 98.50 91 ALA A C 1
ATOM 639 O O . ALA A 1 91 ? -7.365 0.306 -9.897 1.00 98.50 91 ALA A O 1
ATOM 640 N N . ALA A 1 92 ? -7.502 -0.533 -7.830 1.00 98.31 92 ALA A N 1
ATOM 641 C CA . ALA A 1 92 ? -6.250 -1.276 -7.943 1.00 98.31 92 ALA A CA 1
ATOM 642 C C . ALA A 1 92 ? -6.344 -2.441 -8.947 1.00 98.31 92 ALA A C 1
ATOM 644 O O . ALA A 1 92 ? -5.367 -2.736 -9.631 1.00 98.31 92 ALA A O 1
ATOM 645 N N . LEU A 1 93 ? -7.503 -3.095 -9.063 1.00 98.31 93 LEU A N 1
ATOM 646 C CA . LEU A 1 93 ? -7.749 -4.127 -10.075 1.00 98.31 93 LEU A CA 1
ATOM 647 C C . LEU A 1 93 ? -7.876 -3.540 -11.485 1.00 98.31 93 LEU A C 1
ATOM 649 O O . LEU A 1 93 ? -7.417 -4.166 -12.435 1.00 98.31 93 LEU A O 1
ATOM 653 N N . GLU A 1 94 ? -8.453 -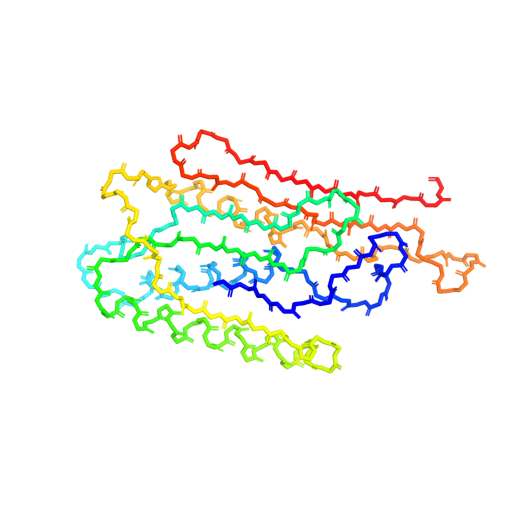2.349 -11.632 1.00 98.25 94 GLU A N 1
ATOM 654 C CA . GLU A 1 94 ? -8.483 -1.636 -12.912 1.00 98.25 94 GLU A CA 1
ATOM 655 C C . GLU A 1 94 ? -7.063 -1.298 -13.392 1.00 98.25 94 GLU A C 1
ATOM 657 O O . GLU A 1 94 ? -6.736 -1.522 -14.556 1.00 98.25 94 GLU A O 1
ATOM 662 N N . GLU A 1 95 ? -6.201 -0.825 -12.489 1.00 97.75 95 GLU A N 1
ATOM 663 C CA . GLU A 1 95 ? -4.826 -0.439 -12.818 1.00 97.75 95 GLU A CA 1
ATOM 664 C C . GLU A 1 95 ? -3.895 -1.648 -13.016 1.00 97.75 95 GLU A C 1
ATOM 666 O O . GLU A 1 95 ? -3.149 -1.710 -13.994 1.00 97.75 95 GLU A O 1
ATOM 671 N N . PHE A 1 96 ? -3.931 -2.625 -12.105 1.00 97.88 96 PHE A N 1
ATOM 672 C CA . PHE A 1 96 ? -2.944 -3.709 -12.051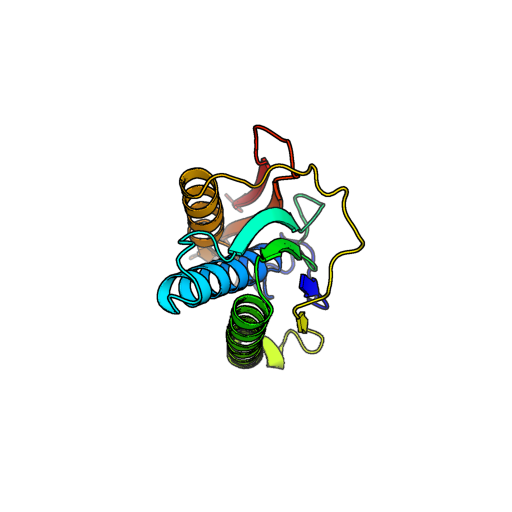 1.00 97.88 96 PHE A CA 1
ATOM 673 C C . PHE A 1 96 ? -3.493 -5.087 -12.423 1.00 97.88 96 PHE A C 1
ATOM 675 O O . PHE A 1 96 ? -2.702 -6.012 -12.589 1.00 97.88 96 PHE A O 1
ATOM 682 N N . GLY A 1 97 ? -4.807 -5.269 -12.571 1.00 96.50 97 GLY A N 1
ATOM 683 C CA . GLY A 1 97 ? -5.444 -6.593 -12.644 1.00 96.50 97 GLY A CA 1
ATOM 684 C C . GLY A 1 97 ? -5.038 -7.455 -13.843 1.00 96.50 97 GLY A C 1
ATOM 685 O O . GLY A 1 97 ? -5.132 -8.679 -13.769 1.00 96.50 97 GLY A O 1
ATOM 686 N N . LEU A 1 98 ? -4.526 -6.853 -14.924 1.00 97.19 98 LEU A N 1
ATOM 687 C CA . LEU A 1 98 ? -3.947 -7.607 -16.045 1.00 97.19 98 LEU A CA 1
ATOM 688 C C . LEU A 1 98 ? -2.657 -8.346 -15.650 1.00 97.19 98 LEU A C 1
ATOM 690 O O . LEU A 1 98 ? -2.393 -9.435 -16.163 1.00 97.19 98 LEU A O 1
ATOM 694 N N . LEU A 1 99 ? -1.869 -7.762 -14.745 1.00 97.19 99 LEU A N 1
ATOM 695 C CA . LEU A 1 99 ? -0.597 -8.302 -14.264 1.00 97.19 99 LEU A CA 1
ATOM 696 C C . LEU A 1 99 ? -0.771 -9.043 -12.929 1.00 97.19 99 LEU A C 1
ATOM 698 O O . LEU A 1 99 ? -0.371 -10.196 -12.789 1.00 97.19 99 LEU A O 1
ATOM 702 N N . GLU A 1 100 ? -1.416 -8.406 -11.957 1.00 98.00 100 GLU A N 1
ATOM 703 C CA . GLU A 1 100 ? -1.600 -8.883 -10.587 1.00 98.00 100 GLU A CA 1
ATOM 704 C C . GLU A 1 100 ? -2.909 -9.678 -10.446 1.00 98.00 100 GLU A C 1
ATOM 706 O O . GLU A 1 100 ? -3.819 -9.302 -9.711 1.00 98.00 100 GLU A O 1
ATOM 711 N N . GLN A 1 101 ? -3.014 -10.805 -11.156 1.00 97.31 101 GLN A N 1
ATOM 712 C CA . GLN A 1 101 ? -4.260 -11.587 -11.276 1.00 97.31 101 GLN A CA 1
ATOM 713 C C . GLN A 1 101 ? -4.823 -12.118 -9.947 1.00 97.31 101 GLN A C 1
ATOM 715 O O . GLN A 1 101 ? -6.004 -12.441 -9.859 1.00 97.31 101 GLN A O 1
ATOM 720 N N . ASN A 1 102 ? -3.978 -12.222 -8.918 1.00 98.12 102 ASN A N 1
ATOM 721 C CA . ASN A 1 102 ? -4.363 -12.688 -7.586 1.00 98.12 102 ASN A CA 1
ATOM 722 C C . ASN A 1 102 ? -4.468 -11.542 -6.563 1.00 98.12 102 ASN A C 1
ATOM 724 O O . ASN A 1 102 ? -4.616 -11.819 -5.372 1.00 98.12 102 ASN A O 1
ATOM 728 N N . LEU A 1 103 ? -4.369 -10.275 -6.993 1.00 98.38 103 LEU A N 1
ATOM 729 C CA . LEU A 1 103 ? -4.494 -9.113 -6.112 1.00 98.38 103 LEU A CA 1
ATOM 730 C C . LEU A 1 103 ? -5.815 -9.155 -5.342 1.00 98.38 103 LEU A C 1
ATOM 732 O O . LEU A 1 103 ? -6.901 -9.192 -5.915 1.00 98.38 103 LEU A O 1
ATOM 736 N N . SER A 1 104 ? -5.702 -9.072 -4.022 1.00 98.19 104 SER A N 1
ATOM 737 C CA . SER A 1 104 ? -6.822 -8.978 -3.102 1.00 98.19 104 SER A CA 1
ATOM 738 C C . SER A 1 104 ? -6.591 -7.847 -2.104 1.00 98.19 104 SER A C 1
ATOM 740 O O . SER A 1 104 ? -5.533 -7.759 -1.477 1.00 98.19 104 SER A O 1
ATOM 742 N N . ILE A 1 105 ? -7.595 -6.984 -1.938 1.00 98.50 105 ILE A N 1
ATOM 743 C CA . ILE A 1 105 ? -7.630 -5.940 -0.909 1.00 98.50 105 ILE A CA 1
ATOM 744 C C . ILE A 1 105 ? -8.946 -6.087 -0.149 1.00 98.50 105 ILE A C 1
ATOM 746 O O . ILE A 1 105 ? -10.017 -5.962 -0.735 1.00 98.50 105 ILE A O 1
ATOM 750 N N . GLN A 1 106 ? -8.870 -6.393 1.146 1.00 96.94 106 GLN A N 1
ATOM 751 C CA . GLN A 1 106 ? -10.046 -6.741 1.950 1.00 96.94 106 GLN A CA 1
ATOM 752 C C . GLN A 1 106 ? -9.952 -6.211 3.380 1.00 96.94 106 GLN A C 1
ATOM 754 O O . GLN A 1 106 ? -8.860 -6.107 3.954 1.00 96.94 106 GLN A O 1
ATOM 759 N N . VAL A 1 107 ? -11.112 -5.948 3.979 1.00 96.69 107 VAL A N 1
ATOM 760 C CA . VAL A 1 107 ? -11.269 -5.799 5.429 1.00 96.69 107 VAL A CA 1
ATOM 761 C C . VAL A 1 107 ? -11.481 -7.189 6.020 1.00 96.69 107 VAL A C 1
ATOM 763 O O . VAL A 1 107 ? -12.245 -7.989 5.489 1.00 96.69 107 VAL A O 1
ATOM 766 N N . LYS A 1 108 ? -10.763 -7.493 7.098 1.00 93.75 108 LYS A N 1
ATOM 767 C CA . LYS A 1 108 ? -10.940 -8.714 7.886 1.00 93.75 108 LYS A CA 1
ATOM 768 C C . LYS A 1 108 ? -10.996 -8.289 9.344 1.00 93.75 108 LYS A C 1
ATOM 770 O O . LYS A 1 108 ? -10.250 -7.384 9.728 1.00 93.75 108 LYS A O 1
ATOM 775 N N . ASP A 1 109 ? -11.851 -8.931 10.131 1.00 89.56 109 ASP A N 1
ATOM 776 C CA . ASP A 1 109 ? -11.809 -8.752 11.577 1.00 89.56 109 ASP A CA 1
ATOM 777 C C . ASP A 1 109 ? -10.437 -9.217 12.075 1.00 89.56 109 ASP A C 1
ATOM 779 O O . ASP A 1 109 ? -9.958 -10.297 11.715 1.00 89.56 109 ASP A O 1
ATOM 783 N N . ALA A 1 110 ? -9.764 -8.360 12.840 1.00 82.06 110 ALA A N 1
ATOM 784 C CA . ALA A 1 110 ? -8.526 -8.741 13.494 1.00 82.06 110 ALA A CA 1
ATOM 785 C C . ALA A 1 110 ? -8.846 -9.779 14.577 1.00 82.06 110 ALA A C 1
ATOM 787 O O . ALA A 1 110 ? -9.872 -9.679 15.255 1.00 82.06 110 ALA A O 1
ATOM 788 N N . GLU A 1 111 ? -7.965 -10.766 14.761 1.00 71.06 111 GLU A N 1
ATOM 789 C CA . GLU A 1 111 ? -8.023 -11.597 15.964 1.00 71.06 111 GLU A CA 1
ATOM 790 C C . GLU A 1 111 ? -8.010 -10.681 17.189 1.00 71.06 111 GLU A C 1
ATOM 792 O O . GLU A 1 111 ? -7.343 -9.646 17.158 1.00 71.06 111 GLU A O 1
ATOM 797 N N . ALA A 1 112 ? -8.773 -11.034 18.230 1.00 53.91 112 ALA A N 1
ATOM 798 C CA . ALA A 1 112 ? -8.970 -10.204 19.413 1.00 53.91 112 ALA A CA 1
ATOM 799 C C . ALA A 1 112 ? -7.621 -9.807 20.041 1.00 53.91 112 ALA A C 1
ATOM 801 O O . ALA A 1 112 ? -7.067 -10.515 20.881 1.00 53.91 112 ALA A O 1
ATOM 802 N N . SER A 1 113 ? -7.074 -8.666 19.623 1.00 54.38 113 SER A N 1
ATOM 803 C CA . SER A 1 113 ? -5.928 -8.056 20.269 1.00 54.38 113 SER A CA 1
ATOM 804 C C . SER A 1 113 ? -6.418 -7.509 21.596 1.00 54.38 113 SER A C 1
ATOM 806 O O . SER A 1 113 ? -7.479 -6.887 21.635 1.00 54.38 113 SER A O 1
ATOM 808 N N . ASN A 1 114 ? -5.658 -7.734 22.669 1.00 54.53 114 ASN A N 1
ATOM 809 C CA . ASN A 1 114 ? -5.911 -7.135 23.978 1.00 54.53 114 ASN A CA 1
ATOM 810 C C . ASN A 1 114 ? -6.437 -5.700 23.820 1.00 54.53 114 ASN A C 1
ATOM 812 O O . ASN A 1 114 ? -5.789 -4.891 23.161 1.00 54.53 114 ASN A O 1
ATOM 816 N N . ASN A 1 115 ? -7.560 -5.363 24.457 1.00 58.53 115 ASN A N 1
ATOM 817 C CA . ASN A 1 115 ? -8.193 -4.031 24.413 1.00 58.53 115 ASN A CA 1
ATOM 818 C C . ASN A 1 115 ? -7.297 -2.871 24.928 1.00 58.53 115 ASN A C 1
ATOM 820 O O . ASN A 1 115 ? -7.773 -1.757 25.106 1.00 58.53 115 ASN A O 1
ATOM 824 N N . ASN A 1 116 ? -6.011 -3.127 25.187 1.00 65.12 116 ASN A N 1
ATOM 825 C CA . ASN A 1 116 ? -5.018 -2.209 25.737 1.00 65.12 116 ASN A CA 1
ATOM 826 C C . ASN A 1 116 ? -3.978 -1.721 24.719 1.00 65.12 116 ASN A C 1
ATOM 828 O O . ASN A 1 116 ? -3.014 -1.070 25.118 1.00 65.12 116 ASN A O 1
ATOM 832 N N . VAL A 1 117 ? -4.134 -2.033 23.435 1.00 77.75 117 VAL A N 1
ATOM 833 C CA . VAL A 1 117 ? -3.193 -1.575 22.410 1.00 77.75 117 VAL A CA 1
ATOM 834 C C . VAL A 1 117 ? -3.387 -0.078 22.150 1.00 77.75 117 VAL A C 1
ATOM 836 O O . VAL A 1 117 ? -4.500 0.360 21.847 1.00 77.75 117 VAL A O 1
ATOM 839 N N . LYS A 1 118 ? -2.318 0.722 22.255 1.00 83.56 118 LYS A N 1
ATOM 840 C CA . LYS A 1 118 ? -2.404 2.163 21.989 1.00 83.56 118 LYS A CA 1
ATOM 841 C C . LYS A 1 118 ? -2.385 2.446 20.483 1.00 83.56 118 LYS A C 1
ATOM 843 O O . LYS A 1 118 ? -1.469 1.983 19.798 1.00 83.56 118 LYS A O 1
ATOM 848 N N . PRO A 1 119 ? -3.347 3.232 19.963 1.00 87.06 119 PRO A N 1
ATOM 849 C CA . PRO A 1 119 ? -3.308 3.682 18.580 1.00 87.06 119 PRO A CA 1
ATOM 850 C C . PRO A 1 119 ? -2.161 4.663 18.344 1.00 87.06 119 PRO A C 1
ATOM 852 O O . PRO A 1 119 ? -1.705 5.350 19.264 1.00 87.06 119 PRO A O 1
ATOM 855 N N . LEU A 1 120 ? -1.744 4.772 17.084 1.00 89.69 120 LEU A N 1
ATOM 856 C CA . LEU A 1 120 ? -0.969 5.915 16.626 1.00 89.69 120 LEU A CA 1
ATOM 857 C C . LEU A 1 120 ? -1.849 7.162 16.749 1.00 89.69 120 LEU A C 1
ATOM 859 O O . LEU A 1 120 ? -3.025 7.148 16.382 1.00 89.69 120 LEU A O 1
ATOM 863 N N . ASP A 1 121 ? -1.274 8.264 17.226 1.00 90.19 121 ASP A N 1
ATOM 864 C CA . ASP A 1 121 ? -1.976 9.542 17.201 1.00 90.19 121 ASP A CA 1
ATOM 865 C C . ASP A 1 121 ? -2.235 9.996 15.751 1.00 90.19 121 ASP A C 1
ATOM 867 O O . ASP A 1 121 ? -1.560 9.568 14.805 1.00 90.19 121 ASP A O 1
ATOM 871 N N . ASN A 1 122 ? -3.214 10.884 15.565 1.00 89.81 122 ASN A N 1
ATOM 872 C CA . ASN A 1 122 ? -3.625 11.342 14.235 1.00 89.81 122 ASN A CA 1
ATOM 873 C C . ASN A 1 122 ? -2.475 11.992 13.451 1.00 89.81 122 ASN A C 1
ATOM 875 O O . ASN A 1 122 ? -2.355 11.762 12.249 1.00 89.81 122 ASN A O 1
ATOM 879 N N . THR A 1 123 ? -1.587 12.734 14.121 1.00 93.31 123 THR A N 1
ATOM 880 C CA . THR A 1 123 ? -0.459 13.404 13.456 1.00 93.31 123 THR A CA 1
ATOM 881 C C . THR A 1 123 ? 0.573 12.383 12.984 1.00 93.31 123 THR A C 1
ATOM 883 O O . THR A 1 123 ? 1.056 12.463 11.854 1.00 93.31 123 THR A O 1
ATOM 886 N N . SER A 1 124 ? 0.912 11.403 13.824 1.00 94.00 124 SER A N 1
ATOM 887 C CA . SER A 1 124 ? 1.822 10.313 13.463 1.00 94.00 124 SER A CA 1
ATOM 888 C C . SER A 1 124 ? 1.245 9.435 12.354 1.00 94.00 124 SER A C 1
ATOM 890 O O . SER A 1 124 ? 1.969 9.079 11.426 1.00 94.00 124 SER A O 1
ATOM 892 N N . THR A 1 125 ? -0.057 9.147 12.401 1.00 95.12 125 THR A N 1
ATOM 893 C CA . THR A 1 125 ? -0.776 8.407 11.354 1.00 95.12 125 THR A CA 1
ATOM 894 C C . THR A 1 125 ? -0.700 9.131 10.011 1.00 95.12 125 THR A C 1
ATOM 896 O O . THR A 1 125 ? -0.263 8.550 9.018 1.00 95.12 125 THR A O 1
ATOM 899 N N . GLU A 1 126 ? -1.063 10.415 9.978 1.00 96.00 126 GLU A N 1
ATOM 900 C CA . GLU A 1 126 ? -1.041 11.226 8.756 1.00 96.00 126 GLU A CA 1
ATOM 901 C C . GLU A 1 126 ? 0.372 11.353 8.186 1.00 96.00 126 GLU A C 1
ATOM 903 O O . GLU A 1 126 ? 0.571 11.178 6.982 1.00 96.00 126 GLU A O 1
ATOM 908 N N . ARG A 1 127 ? 1.377 11.582 9.040 1.00 97.00 127 ARG A N 1
ATOM 909 C CA . ARG A 1 127 ? 2.786 11.638 8.624 1.00 97.00 127 ARG A CA 1
ATOM 910 C C . ARG A 1 127 ? 3.266 10.309 8.058 1.00 97.00 127 ARG A C 1
ATOM 912 O O . ARG A 1 127 ? 3.877 10.302 6.993 1.00 97.00 127 ARG A O 1
ATOM 919 N N . LEU A 1 128 ? 2.994 9.198 8.741 1.00 97.56 128 LEU A N 1
ATOM 920 C CA . LEU A 1 128 ? 3.423 7.872 8.305 1.00 97.56 128 LEU A CA 1
ATOM 921 C C . LEU A 1 128 ? 2.827 7.524 6.938 1.00 97.56 128 LEU A C 1
ATOM 923 O O . LEU A 1 128 ? 3.571 7.187 6.018 1.00 97.56 128 LEU A O 1
ATOM 927 N N . LEU A 1 129 ? 1.507 7.652 6.783 1.00 98.25 129 LEU A N 1
ATOM 928 C CA . LEU A 1 129 ? 0.832 7.345 5.520 1.00 98.25 129 LEU A CA 1
ATOM 929 C C . LEU A 1 129 ? 1.300 8.277 4.395 1.00 98.25 129 LEU A C 1
ATOM 931 O O . LEU A 1 129 ? 1.606 7.801 3.303 1.00 98.25 129 LEU A O 1
ATOM 935 N N . SER A 1 130 ? 1.459 9.574 4.676 1.00 98.06 130 SER A N 1
ATOM 936 C CA . SER A 1 130 ? 1.968 10.539 3.692 1.00 98.06 130 SER A CA 1
ATOM 937 C C . SER A 1 130 ? 3.379 10.191 3.223 1.00 98.06 130 SER A C 1
ATOM 939 O O . SER A 1 130 ? 3.650 10.234 2.025 1.00 98.06 130 SER A O 1
ATOM 941 N N . VAL A 1 131 ? 4.276 9.794 4.133 1.00 97.94 131 VAL A N 1
ATOM 942 C CA . VAL A 1 131 ? 5.634 9.360 3.768 1.00 97.94 131 VAL A CA 1
ATOM 943 C C . VAL A 1 131 ? 5.583 8.111 2.888 1.00 97.94 131 VAL A C 1
ATOM 945 O O . VAL A 1 131 ? 6.223 8.090 1.841 1.00 97.94 131 VAL A O 1
ATOM 948 N N . LEU A 1 132 ? 4.801 7.091 3.254 1.00 98.31 132 LEU A N 1
ATOM 949 C CA . LEU A 1 132 ? 4.684 5.860 2.458 1.00 98.31 132 LEU A CA 1
ATOM 950 C C . LEU A 1 132 ? 4.153 6.116 1.041 1.00 98.31 132 LEU A C 1
ATOM 952 O O . LEU A 1 132 ? 4.542 5.421 0.101 1.00 98.31 132 LEU A O 1
ATOM 956 N N . LEU A 1 133 ? 3.279 7.109 0.879 1.00 98.00 133 LEU A N 1
ATOM 957 C CA . LEU A 1 133 ? 2.693 7.460 -0.412 1.00 98.00 133 LEU A CA 1
ATOM 958 C C . LEU A 1 133 ? 3.584 8.385 -1.246 1.00 98.00 133 LEU A C 1
ATOM 960 O O . LEU A 1 133 ? 3.580 8.265 -2.475 1.00 98.00 133 LEU A O 1
ATOM 964 N N . ALA A 1 134 ? 4.375 9.239 -0.590 1.00 97.44 134 ALA A N 1
ATOM 965 C CA . ALA A 1 134 ? 5.355 10.123 -1.218 1.00 97.44 134 ALA A CA 1
ATOM 966 C C . ALA A 1 134 ? 6.638 9.394 -1.652 1.00 97.44 134 ALA A C 1
ATOM 968 O O . ALA A 1 134 ? 7.288 9.811 -2.611 1.00 97.44 134 ALA A O 1
ATOM 969 N N . LEU A 1 135 ? 7.015 8.308 -0.968 1.00 96.44 135 LEU A N 1
ATOM 970 C CA . LEU A 1 135 ? 8.157 7.487 -1.363 1.00 96.44 135 LEU A CA 1
ATOM 971 C C . LEU A 1 135 ? 7.912 6.847 -2.736 1.00 96.44 135 LEU A C 1
ATOM 973 O O . LEU A 1 135 ? 6.904 6.180 -2.980 1.00 96.44 135 LEU A O 1
ATOM 977 N N . THR A 1 136 ? 8.872 7.034 -3.641 1.00 93.56 136 THR A N 1
ATOM 978 C CA . THR A 1 136 ? 8.811 6.465 -4.988 1.00 93.56 136 THR A CA 1
ATOM 979 C C . THR A 1 136 ? 8.987 4.949 -4.944 1.00 93.56 136 THR A C 1
ATOM 981 O O . THR A 1 136 ? 9.714 4.408 -4.112 1.00 93.56 136 THR A O 1
ATOM 984 N N . HIS A 1 137 ? 8.343 4.238 -5.861 1.00 96.31 137 HIS A N 1
ATOM 985 C CA . HIS A 1 137 ? 8.576 2.817 -6.098 1.00 96.31 137 HIS A CA 1
ATOM 986 C C . HIS A 1 137 ? 8.582 2.578 -7.603 1.00 96.31 137 HIS A C 1
ATOM 988 O O . HIS A 1 137 ? 7.740 3.136 -8.304 1.00 96.31 137 HIS A O 1
ATOM 994 N N . GLY A 1 138 ? 9.509 1.750 -8.071 1.00 96.56 138 GLY A N 1
ATOM 995 C CA . GLY A 1 138 ? 9.664 1.422 -9.480 1.00 96.56 138 GLY A CA 1
ATOM 996 C C . GLY A 1 138 ? 10.884 2.088 -10.130 1.00 96.56 138 GLY A C 1
ATOM 997 O O . GLY A 1 138 ? 11.765 2.624 -9.440 1.00 96.56 138 GLY A O 1
ATOM 998 N N . PRO A 1 139 ? 10.960 2.032 -11.470 1.00 96.25 139 PRO A N 1
ATOM 999 C CA . PRO A 1 139 ? 11.978 2.714 -12.256 1.00 96.25 139 PRO A CA 1
ATOM 1000 C C . PRO A 1 139 ? 11.841 4.231 -12.109 1.00 96.25 139 PRO A C 1
ATOM 1002 O O . PRO A 1 139 ? 10.754 4.783 -12.246 1.00 96.25 139 PRO A O 1
ATOM 1005 N N . ILE A 1 140 ? 12.958 4.904 -11.846 1.00 95.25 140 ILE A N 1
ATOM 1006 C CA . ILE A 1 140 ? 13.052 6.369 -11.761 1.00 95.25 140 ILE A CA 1
ATOM 1007 C C . ILE A 1 140 ? 13.648 6.929 -13.052 1.00 95.25 140 ILE A C 1
ATOM 1009 O O . ILE A 1 140 ? 13.196 7.953 -13.557 1.00 95.25 140 ILE A O 1
ATOM 1013 N N . LYS A 1 141 ? 14.664 6.253 -13.597 1.00 95.00 141 LYS A N 1
ATOM 1014 C CA . LYS A 1 141 ? 15.347 6.660 -14.822 1.00 95.00 141 LYS A CA 1
ATOM 1015 C C . LYS A 1 141 ? 15.758 5.436 -15.627 1.00 95.00 141 LYS A C 1
ATOM 1017 O O . LYS A 1 141 ? 16.308 4.486 -15.072 1.00 95.00 141 LYS A O 1
ATOM 1022 N N . TYR A 1 142 ? 15.528 5.491 -16.934 1.00 94.56 142 TYR A N 1
ATOM 1023 C CA . TYR A 1 142 ? 16.086 4.549 -17.900 1.00 94.56 142 TYR A CA 1
ATOM 1024 C C . TYR A 1 142 ? 17.359 5.125 -18.524 1.00 94.56 142 TYR A C 1
ATOM 1026 O O . TYR A 1 142 ? 17.491 6.344 -18.659 1.00 94.56 142 TYR A O 1
ATOM 1034 N N . SER A 1 143 ? 18.297 4.256 -18.894 1.00 94.31 143 SER A N 1
ATOM 1035 C CA . SER A 1 143 ? 19.561 4.670 -19.496 1.00 94.31 143 SER A CA 1
ATOM 1036 C C . SER A 1 143 ? 19.337 5.368 -20.837 1.00 94.31 143 SER A C 1
ATOM 1038 O O . SER A 1 143 ? 18.576 4.899 -21.681 1.00 94.31 143 SER A O 1
ATOM 1040 N N . HIS A 1 144 ? 20.054 6.471 -21.062 1.00 92.06 144 HIS A N 1
ATOM 1041 C CA . HIS A 1 144 ? 20.090 7.127 -22.374 1.00 92.06 144 HIS A CA 1
ATOM 1042 C C . HIS A 1 144 ? 20.931 6.349 -23.394 1.00 92.06 144 HIS A C 1
ATOM 1044 O O . HIS A 1 144 ? 20.748 6.525 -24.595 1.00 92.06 144 HIS A O 1
ATOM 1050 N N . ALA A 1 145 ? 21.864 5.516 -22.922 1.00 93.75 145 ALA A N 1
ATOM 1051 C CA . ALA A 1 145 ? 22.781 4.766 -23.773 1.00 93.75 145 ALA A CA 1
ATOM 1052 C C . ALA A 1 145 ? 22.226 3.390 -24.164 1.00 93.75 145 ALA A C 1
ATOM 1054 O O . ALA A 1 145 ? 22.483 2.916 -25.269 1.00 93.75 145 ALA A O 1
ATOM 1055 N N . LEU A 1 146 ? 21.474 2.748 -23.264 1.00 91.88 146 LEU A N 1
ATOM 1056 C CA . LEU A 1 146 ? 20.957 1.393 -23.449 1.00 91.88 146 LEU A CA 1
ATOM 1057 C C . LEU A 1 146 ? 19.425 1.379 -23.313 1.00 91.88 146 LEU A C 1
ATOM 1059 O O . LEU A 1 146 ? 18.914 1.507 -22.197 1.00 91.88 146 LEU A O 1
ATOM 1063 N N . PRO A 1 147 ? 18.678 1.201 -24.420 1.00 89.88 147 PRO A N 1
ATOM 1064 C CA . PRO A 1 147 ? 17.223 1.102 -24.380 1.00 89.88 147 PRO A CA 1
ATOM 1065 C C . PRO A 1 147 ? 16.744 0.017 -23.409 1.00 89.88 147 PRO A C 1
ATOM 1067 O O . PRO A 1 147 ? 17.321 -1.067 -23.345 1.00 89.88 147 PRO A O 1
ATOM 1070 N N . ASN A 1 148 ? 15.665 0.307 -22.679 1.00 87.81 148 ASN A N 1
ATOM 1071 C CA . ASN A 1 148 ? 15.018 -0.580 -21.698 1.00 87.81 148 ASN A CA 1
ATOM 1072 C C . ASN A 1 148 ? 15.850 -0.940 -20.452 1.00 87.81 148 ASN A C 1
ATOM 1074 O O . ASN A 1 148 ? 15.354 -1.660 -19.586 1.00 87.81 148 ASN A O 1
ATOM 1078 N N . LEU A 1 149 ? 17.073 -0.421 -20.301 1.00 92.38 149 LEU A N 1
ATOM 1079 C CA . LEU A 1 149 ? 17.841 -0.599 -19.071 1.00 92.38 149 LEU A CA 1
ATOM 1080 C C . LEU A 1 149 ? 17.390 0.412 -18.013 1.00 92.38 149 LEU A C 1
ATOM 1082 O O . LEU A 1 149 ? 17.520 1.619 -18.213 1.00 92.38 149 LEU A O 1
ATOM 1086 N N . VAL A 1 150 ? 16.908 -0.074 -16.869 1.00 95.00 150 VAL A N 1
ATOM 1087 C CA . VAL A 1 150 ? 16.665 0.773 -15.694 1.00 95.00 150 VAL A CA 1
ATOM 1088 C C . VAL A 1 150 ? 18.009 1.197 -15.105 1.00 95.00 150 VAL A C 1
ATOM 1090 O O . VAL A 1 150 ? 18.762 0.364 -14.608 1.00 95.00 150 VAL A O 1
ATOM 1093 N N . GLU A 1 151 ? 18.299 2.494 -15.163 1.00 94.94 151 GLU A N 1
ATOM 1094 C CA . GLU A 1 151 ? 19.530 3.091 -14.639 1.00 94.94 151 GLU A CA 1
ATOM 1095 C C . GLU A 1 151 ? 19.385 3.472 -13.167 1.00 94.94 151 GLU A C 1
ATOM 1097 O O . GLU A 1 151 ? 20.308 3.292 -12.380 1.00 94.94 151 GLU A O 1
ATOM 1102 N N . THR A 1 152 ? 18.217 3.979 -12.770 1.00 95.06 152 THR A N 1
ATOM 1103 C CA . THR A 1 152 ? 17.914 4.324 -11.378 1.00 95.06 152 THR A CA 1
ATOM 1104 C C . THR A 1 152 ? 16.530 3.818 -11.015 1.00 95.06 152 THR A C 1
ATOM 1106 O O . THR A 1 152 ? 15.579 4.004 -11.774 1.00 95.06 152 THR A O 1
ATOM 1109 N N . SER A 1 153 ? 16.391 3.214 -9.838 1.00 96.44 153 SER A N 1
ATOM 1110 C CA . SER A 1 153 ? 15.106 2.750 -9.304 1.00 96.44 153 SER A CA 1
ATOM 1111 C C . SER A 1 153 ? 15.059 2.853 -7.788 1.00 96.44 153 SER A C 1
ATOM 1113 O O . SER A 1 153 ? 16.105 2.835 -7.136 1.00 96.44 153 SER A O 1
ATOM 1115 N N . ASN A 1 154 ? 13.853 2.849 -7.226 1.00 96.88 154 ASN A N 1
ATOM 1116 C CA . ASN A 1 154 ? 13.650 2.646 -5.796 1.00 96.88 154 ASN A CA 1
ATOM 1117 C C . ASN A 1 154 ? 12.644 1.523 -5.534 1.00 96.88 154 ASN A C 1
ATOM 1119 O O . ASN A 1 154 ? 11.663 1.359 -6.257 1.00 96.88 154 ASN A O 1
ATOM 1123 N N . ASN A 1 155 ? 12.860 0.775 -4.459 1.00 97.44 155 ASN A N 1
ATOM 1124 C CA . ASN A 1 155 ? 11.918 -0.208 -3.953 1.00 97.44 155 ASN A CA 1
ATOM 1125 C C . ASN A 1 155 ? 11.526 0.130 -2.518 1.00 97.44 155 ASN A C 1
ATOM 1127 O O . ASN A 1 155 ? 12.337 -0.086 -1.623 1.00 97.44 155 ASN A O 1
ATOM 1131 N N . LEU A 1 156 ? 10.288 0.584 -2.290 1.00 98.06 156 LEU A N 1
ATOM 1132 C CA . LEU A 1 156 ? 9.680 0.558 -0.958 1.00 98.06 156 LEU A CA 1
ATOM 1133 C C . LEU A 1 156 ? 9.477 -0.906 -0.537 1.00 98.06 156 LEU A C 1
ATOM 1135 O O . LEU A 1 156 ? 8.495 -1.541 -0.919 1.00 98.06 156 LEU A O 1
ATOM 1139 N N . ALA A 1 157 ? 10.466 -1.448 0.167 1.00 98.00 157 ALA A N 1
ATOM 1140 C CA . ALA A 1 157 ? 10.631 -2.873 0.410 1.00 98.00 157 ALA A CA 1
ATOM 1141 C C . ALA A 1 157 ? 9.804 -3.353 1.598 1.00 98.00 157 ALA A C 1
ATOM 1143 O O . ALA A 1 157 ? 9.209 -4.427 1.536 1.00 98.00 157 ALA A O 1
ATOM 1144 N N . SER A 1 158 ? 9.769 -2.564 2.674 1.00 98.31 158 SER A N 1
ATOM 1145 C CA . SER A 1 158 ? 8.953 -2.878 3.838 1.00 98.31 158 SER A CA 1
ATOM 1146 C C . SER A 1 158 ? 8.601 -1.655 4.676 1.00 98.31 158 SER A C 1
ATOM 1148 O O . SER A 1 158 ? 9.267 -0.617 4.637 1.00 98.31 158 SER A O 1
ATOM 1150 N N . VAL A 1 159 ? 7.532 -1.809 5.450 1.00 98.31 159 VAL A N 1
ATOM 1151 C CA . VAL A 1 159 ? 7.166 -0.932 6.558 1.00 98.31 159 VAL A CA 1
ATOM 1152 C C . VAL A 1 159 ? 6.902 -1.785 7.792 1.00 98.31 159 VAL A C 1
ATOM 1154 O O . VAL A 1 159 ? 6.329 -2.870 7.696 1.00 98.31 159 VAL A O 1
ATOM 1157 N N . SER A 1 160 ? 7.306 -1.286 8.954 1.00 97.06 160 SER A N 1
ATOM 1158 C CA . SER A 1 160 ? 6.930 -1.831 10.252 1.00 97.06 160 SER A CA 1
ATOM 1159 C C . SER A 1 160 ? 6.655 -0.686 11.217 1.00 97.06 160 SER A C 1
ATOM 1161 O O . SER A 1 160 ? 7.571 0.009 11.656 1.00 97.06 160 SER A O 1
ATOM 1163 N N . ALA A 1 161 ? 5.381 -0.479 11.526 1.00 95.50 161 ALA A N 1
ATOM 1164 C CA . ALA A 1 161 ? 4.898 0.393 12.584 1.00 95.50 161 ALA A CA 1
ATOM 1165 C C . ALA A 1 161 ? 4.011 -0.460 13.502 1.00 95.50 161 ALA A C 1
ATOM 1167 O O . ALA A 1 161 ? 2.788 -0.474 13.332 1.00 95.50 161 ALA A O 1
ATOM 1168 N N . PRO A 1 162 ? 4.619 -1.271 14.387 1.00 91.12 162 PRO A N 1
ATOM 1169 C CA . PRO A 1 162 ? 3.873 -2.106 15.309 1.00 91.12 162 PRO A CA 1
ATOM 1170 C C . PRO A 1 162 ? 3.184 -1.233 16.351 1.00 91.12 162 PRO A C 1
ATOM 1172 O O . PRO A 1 162 ? 3.619 -0.118 16.648 1.00 91.12 162 PRO A O 1
ATOM 1175 N N . ALA A 1 163 ? 2.117 -1.772 16.924 1.00 83.94 163 ALA A N 1
ATOM 1176 C CA . ALA A 1 163 ? 1.435 -1.087 17.998 1.00 83.94 163 ALA A CA 1
ATOM 1177 C C . ALA A 1 163 ? 2.330 -0.982 19.244 1.00 83.94 163 ALA A C 1
ATOM 1179 O O . ALA A 1 163 ? 3.260 -1.773 19.414 1.00 83.94 163 ALA A O 1
ATOM 1180 N N . ASP A 1 164 ? 2.074 0.020 20.085 1.00 79.69 164 ASP A N 1
ATOM 1181 C CA . ASP A 1 164 ? 2.859 0.322 21.293 1.00 79.69 164 ASP A CA 1
ATOM 1182 C C . ASP A 1 164 ? 4.359 0.631 21.054 1.00 79.69 164 ASP A C 1
ATOM 1184 O O . ASP A 1 164 ? 5.137 0.726 22.005 1.00 79.69 164 ASP A O 1
ATOM 1188 N N . SER A 1 165 ? 4.781 0.850 19.802 1.00 81.94 165 SER A N 1
ATOM 1189 C CA . SER A 1 165 ? 6.121 1.343 19.459 1.00 81.94 165 SER A CA 1
ATOM 1190 C C . SER A 1 165 ? 6.140 2.863 19.319 1.00 81.94 165 SER A C 1
ATOM 1192 O O . SER A 1 165 ? 5.218 3.474 18.786 1.00 81.94 165 SER A O 1
ATOM 1194 N N . THR A 1 166 ? 7.243 3.485 19.733 1.00 85.50 166 THR A N 1
ATOM 1195 C CA . THR A 1 166 ? 7.501 4.922 19.532 1.00 85.50 166 THR A CA 1
ATOM 1196 C C . THR A 1 166 ? 8.176 5.226 18.192 1.00 85.50 166 THR A C 1
ATOM 1198 O O . THR A 1 166 ? 8.488 6.380 17.903 1.00 85.50 166 THR A O 1
ATOM 1201 N N . SER A 1 167 ? 8.430 4.202 17.372 1.00 90.25 167 SER A N 1
ATOM 1202 C CA . SER A 1 167 ? 9.095 4.336 16.077 1.00 90.25 167 SER A CA 1
ATOM 1203 C C . SER A 1 167 ? 8.442 3.472 15.001 1.00 90.25 167 SER A C 1
ATOM 1205 O O . SER A 1 167 ? 7.940 2.377 15.273 1.00 90.25 167 SER A O 1
ATOM 1207 N N . ALA A 1 168 ? 8.496 3.969 13.767 1.00 94.06 168 ALA A N 1
ATOM 1208 C CA . ALA A 1 168 ? 8.185 3.222 12.559 1.00 94.06 168 ALA A CA 1
ATOM 1209 C C . ALA A 1 168 ? 9.471 3.039 11.747 1.00 94.06 168 ALA A C 1
ATOM 1211 O O . ALA A 1 168 ? 10.270 3.966 11.615 1.00 94.06 168 ALA A O 1
ATOM 1212 N N . THR A 1 169 ? 9.663 1.848 11.189 1.00 96.69 169 THR A N 1
ATOM 1213 C CA . THR A 1 169 ? 10.773 1.543 10.283 1.00 96.69 169 THR A CA 1
ATOM 1214 C C . THR A 1 169 ? 10.246 1.457 8.862 1.00 96.69 169 THR A C 1
ATOM 1216 O O . THR A 1 169 ? 9.293 0.728 8.594 1.00 96.69 169 THR A O 1
ATOM 1219 N N . ILE A 1 170 ? 10.882 2.187 7.949 1.00 97.88 170 ILE A N 1
ATOM 1220 C CA . ILE A 1 170 ? 10.605 2.126 6.516 1.00 97.88 170 ILE A CA 1
ATOM 1221 C C . ILE A 1 170 ? 11.897 1.740 5.812 1.00 97.88 170 ILE A C 1
ATOM 1223 O O . ILE A 1 170 ? 12.924 2.394 5.988 1.00 97.88 170 ILE A O 1
ATOM 1227 N N . LEU A 1 171 ? 11.843 0.678 5.016 1.00 97.56 171 LEU A N 1
ATOM 1228 C CA . LEU A 1 171 ? 12.987 0.180 4.275 1.00 97.56 171 LEU A CA 1
ATOM 1229 C C . LEU A 1 171 ? 12.800 0.450 2.789 1.00 97.56 171 LEU A C 1
ATOM 1231 O O . LEU A 1 171 ? 11.877 -0.068 2.159 1.00 97.56 171 LEU A O 1
ATOM 1235 N N . CYS A 1 172 ? 13.725 1.220 2.229 1.00 96.50 172 CYS A N 1
ATOM 1236 C CA . CYS A 1 172 ? 13.833 1.453 0.798 1.00 96.50 172 CYS A CA 1
ATOM 1237 C C . CYS A 1 172 ? 15.122 0.826 0.264 1.00 96.50 172 CYS A C 1
ATOM 1239 O O . CYS A 1 172 ? 16.167 0.890 0.910 1.00 96.50 172 CYS A O 1
ATOM 1241 N N . SER A 1 173 ? 15.062 0.244 -0.931 1.00 94.56 173 SER A N 1
ATOM 1242 C CA . SER A 1 173 ? 16.240 -0.207 -1.669 1.00 94.56 173 SER A CA 1
ATOM 1243 C C . SER A 1 173 ? 16.355 0.587 -2.962 1.00 94.56 173 SER A C 1
ATOM 1245 O O . SER A 1 173 ? 15.726 0.263 -3.971 1.00 94.56 173 SER A O 1
ATOM 1247 N N . SER A 1 174 ? 17.174 1.633 -2.904 1.00 93.12 174 SER A N 1
ATOM 1248 C CA . SER A 1 174 ? 17.578 2.410 -4.070 1.00 93.12 174 SER A CA 1
ATOM 1249 C C . SER A 1 174 ? 18.685 1.679 -4.818 1.00 93.12 174 SER A C 1
ATOM 1251 O O . SER A 1 174 ? 19.591 1.110 -4.205 1.00 93.12 174 SER A O 1
ATOM 1253 N N . ARG A 1 175 ? 18.624 1.699 -6.148 1.00 89.44 175 ARG A N 1
ATOM 1254 C CA . ARG A 1 175 ? 19.666 1.141 -7.012 1.00 89.44 175 ARG A CA 1
ATOM 1255 C C . ARG A 1 175 ? 20.017 2.125 -8.113 1.00 89.44 175 ARG A C 1
ATOM 1257 O O . ARG A 1 175 ? 19.134 2.793 -8.648 1.00 89.44 175 ARG A O 1
ATOM 1264 N N . SER A 1 176 ? 21.304 2.155 -8.431 1.00 86.69 176 SER A N 1
ATOM 1265 C CA . SER A 1 176 ? 21.891 2.852 -9.568 1.00 86.69 176 SER A CA 1
ATOM 1266 C C . SER A 1 176 ? 22.782 1.865 -10.319 1.00 86.69 176 SER A C 1
ATOM 1268 O O . SER A 1 176 ? 23.479 1.073 -9.681 1.00 86.69 176 SER A O 1
ATOM 1270 N N . SER A 1 177 ? 22.738 1.875 -11.651 1.00 78.12 177 SER A N 1
ATOM 1271 C CA . SER A 1 177 ? 23.696 1.145 -12.495 1.00 78.12 177 SER A CA 1
ATOM 1272 C C . SER A 1 177 ? 24.972 1.949 -12.787 1.00 78.12 177 SER A C 1
ATOM 1274 O O . SER A 1 177 ? 25.815 1.486 -13.553 1.00 78.12 177 SER A O 1
ATOM 1276 N N . ILE A 1 178 ? 25.077 3.149 -12.205 1.00 64.38 178 ILE A N 1
ATOM 1277 C CA . ILE A 1 178 ? 26.244 4.043 -12.185 1.00 64.38 178 ILE A CA 1
ATOM 1278 C C . ILE A 1 178 ? 26.739 4.161 -10.747 1.00 64.38 178 ILE A C 1
ATOM 1280 O O . ILE A 1 178 ? 25.862 4.310 -9.859 1.00 64.38 178 ILE A O 1
#

Foldseek 3Di:
DKAQWPKDFQQPCLAVPTDAQLQLQLVLVVQLLVQLQVVCPDPDSCQKFWQWKKWFDDLGIRTGHIDTDMDGNDPVSVVSSQVSQVVSQVVCCVVCCVPRVRIDGGDDDDDDDPPPWDTDDPVRSVVVSVVSNPDDAGQPDADPVDPPHRQKGKHQRMWTDHTPDPDIDTRMDIDGPD

InterPro domains:
  IPR001160 Peptidase M20C, Xaa-His dipeptidase [PTHR43501] (2-178)
  IPR011650 Peptidase M20, dimerisation domain [PF07687] (4-79)
  IPR036264 Bacterial exopeptidase dimerisation domain [SSF55031] (7-74)

pLDDT: mean 91.9, std 10.1, range [53.91, 98.75]

Radius of gyration: 17.2 Å; chains: 1; bounding box: 48×26×50 Å